Protein AF-X0UT60-F1 (afdb_monomer_lite)

pLDDT: mean 90.84, std 10.73, range [50.25, 97.62]

Radius of gyration: 19.66 Å; chains: 1; bounding box: 41×26×50 Å

Sequence (59 aa):
MNSFLAELKGRQGELYHLQTRTLPVTFRSGKLESIKSKELEGVALRVIDDGRVGFATTT

Organism: NCBI:txid412755

Structure (mmCIF, N/CA/C/O backbone):
data_AF-X0UT60-F1
#
_entry.id   AF-X0UT60-F1
#
loop_
_atom_site.group_PDB
_atom_site.id
_atom_site.type_symbol
_atom_site.label_atom_id
_atom_site.label_alt_id
_atom_site.label_comp_id
_atom_site.label_asym_id
_atom_site.label_entity_id
_atom_site.label_seq_id
_atom_site.pdbx_PDB_ins_code
_atom_site.Cartn_x
_atom_site.Cartn_y
_atom_site.Cartn_z
_atom_site.occupancy
_atom_site.B_iso_or_equiv
_atom_site.auth_seq_id
_atom_site.auth_comp_id
_atom_site.auth_asym_id
_atom_site.auth_atom_id
_atom_site.pdbx_PDB_model_num
ATOM 1 N N . MET A 1 1 ? 18.082 13.900 -12.332 1.00 50.25 1 MET A N 1
ATOM 2 C CA . MET A 1 1 ? 17.113 12.851 -12.716 1.00 50.25 1 MET A CA 1
ATOM 3 C C . MET A 1 1 ? 17.685 11.524 -12.236 1.00 50.25 1 MET A C 1
ATOM 5 O O . MET A 1 1 ? 18.786 11.205 -12.661 1.00 50.25 1 MET A O 1
ATOM 9 N N . ASN A 1 2 ? 17.036 10.829 -11.293 1.00 55.69 2 ASN A N 1
ATOM 10 C CA . ASN A 1 2 ? 17.531 9.547 -10.762 1.00 55.69 2 ASN A CA 1
ATOM 11 C C . ASN A 1 2 ? 17.704 8.532 -11.903 1.00 55.69 2 ASN A C 1
ATOM 13 O O . ASN A 1 2 ? 16.784 8.365 -12.703 1.00 55.69 2 ASN A O 1
ATOM 17 N N . SER A 1 3 ? 18.859 7.865 -11.970 1.00 65.12 3 SER A N 1
ATOM 18 C CA . SER A 1 3 ? 19.221 6.890 -13.015 1.00 65.12 3 SER A CA 1
ATOM 19 C C . SER A 1 3 ? 18.161 5.799 -13.202 1.00 65.12 3 SER A C 1
ATOM 21 O O . SER A 1 3 ? 17.790 5.493 -14.329 1.00 65.12 3 SER A O 1
ATOM 23 N N . PHE A 1 4 ? 17.571 5.325 -12.105 1.00 66.56 4 PHE A N 1
ATOM 24 C CA . PHE A 1 4 ? 16.486 4.342 -12.115 1.00 66.56 4 PHE A CA 1
ATOM 25 C C . PHE A 1 4 ? 15.232 4.806 -12.880 1.00 66.56 4 PHE A C 1
ATOM 27 O O . PHE A 1 4 ? 14.641 4.049 -13.641 1.00 66.56 4 PHE A O 1
ATOM 34 N N . LEU A 1 5 ? 14.827 6.075 -12.748 1.00 64.12 5 LEU A N 1
ATOM 35 C CA . LEU A 1 5 ? 13.657 6.594 -13.473 1.00 64.12 5 LEU A CA 1
ATOM 36 C C . LEU A 1 5 ? 13.938 6.771 -14.971 1.00 64.12 5 LEU A C 1
ATOM 38 O O . LEU A 1 5 ? 13.020 6.692 -15.784 1.00 64.12 5 LEU A O 1
ATOM 42 N N . ALA A 1 6 ? 15.201 7.003 -15.340 1.00 73.31 6 ALA A N 1
ATOM 43 C CA . ALA A 1 6 ? 15.616 7.037 -16.737 1.00 73.31 6 ALA A CA 1
ATOM 44 C C . ALA A 1 6 ? 15.606 5.633 -17.361 1.00 73.31 6 ALA A C 1
ATOM 46 O O . ALA A 1 6 ? 15.218 5.495 -18.519 1.00 73.31 6 ALA A O 1
ATOM 47 N N . GLU A 1 7 ? 15.955 4.599 -16.590 1.00 76.88 7 GLU A N 1
ATOM 48 C CA . GLU A 1 7 ? 15.814 3.203 -17.010 1.00 76.88 7 GLU A CA 1
ATOM 49 C C . GLU A 1 7 ? 14.349 2.835 -17.229 1.00 76.88 7 GLU A C 1
ATOM 51 O O . GLU A 1 7 ? 14.043 2.120 -18.168 1.00 76.88 7 GLU A O 1
ATOM 56 N N . LEU A 1 8 ? 13.406 3.369 -16.456 1.00 77.00 8 LEU A N 1
ATOM 57 C CA . LEU A 1 8 ? 11.979 3.065 -16.626 1.00 77.00 8 LEU A CA 1
ATOM 58 C C . LEU A 1 8 ? 11.303 3.766 -17.821 1.00 77.00 8 LEU A C 1
ATOM 60 O O . LEU A 1 8 ? 10.111 3.573 -18.065 1.00 77.00 8 LEU A O 1
ATOM 64 N N . LYS A 1 9 ? 12.038 4.570 -18.594 1.00 81.75 9 LYS A N 1
ATOM 65 C CA . LYS A 1 9 ? 11.486 5.362 -19.698 1.00 81.75 9 LYS A CA 1
ATOM 66 C C . LYS A 1 9 ? 10.920 4.462 -20.806 1.00 81.75 9 LYS A C 1
ATOM 68 O O . LYS A 1 9 ? 11.621 3.617 -21.348 1.00 81.75 9 LYS A O 1
ATOM 73 N N . GLY A 1 10 ? 9.651 4.679 -21.157 1.00 83.56 10 GLY A N 1
ATOM 74 C CA . GLY A 1 10 ? 8.936 3.892 -22.172 1.00 83.56 10 GLY A CA 1
ATOM 75 C C . GLY A 1 10 ? 8.224 2.645 -21.636 1.00 83.56 10 GLY A C 1
ATOM 76 O O . GLY A 1 10 ? 7.517 1.994 -22.399 1.00 83.56 10 GLY A O 1
ATOM 77 N N . ARG A 1 11 ? 8.358 2.337 -20.340 1.00 90.62 11 ARG A N 1
ATOM 78 C CA . ARG A 1 11 ? 7.636 1.243 -19.675 1.00 90.62 11 ARG A CA 1
ATOM 79 C C . ARG A 1 11 ? 6.321 1.740 -19.083 1.00 90.62 11 ARG A C 1
ATOM 81 O O . ARG A 1 11 ? 6.193 2.915 -18.737 1.00 90.62 11 ARG A O 1
ATOM 88 N N . GLN A 1 12 ? 5.351 0.840 -18.940 1.00 91.31 12 GLN A N 1
ATOM 89 C CA . GLN A 1 12 ? 4.123 1.144 -18.209 1.00 91.31 12 GLN A CA 1
ATOM 90 C C . GLN A 1 12 ? 4.387 1.012 -16.709 1.00 91.31 12 GLN A C 1
ATOM 92 O O . GLN A 1 12 ? 5.067 0.087 -16.267 1.00 91.31 12 GLN A O 1
ATOM 97 N N . GLY A 1 13 ? 3.861 1.945 -15.925 1.00 91.12 13 GLY A N 1
ATOM 98 C CA . GLY A 1 13 ? 4.032 1.957 -14.480 1.00 91.12 13 GLY A CA 1
ATOM 99 C C . GLY A 1 13 ? 2.748 2.371 -13.784 1.00 91.12 13 GLY A C 1
ATOM 100 O O . GLY A 1 13 ? 2.028 3.242 -14.267 1.00 91.12 13 GLY A O 1
ATOM 101 N N . GLU A 1 14 ? 2.480 1.757 -12.641 1.00 93.19 14 GLU A N 1
ATOM 102 C CA . GLU A 1 14 ? 1.331 2.060 -11.795 1.00 93.19 14 GLU A CA 1
ATOM 103 C C . GLU A 1 14 ? 1.787 2.213 -10.349 1.00 93.19 14 GLU A C 1
ATOM 105 O O . GLU A 1 14 ? 2.531 1.379 -9.824 1.00 93.19 14 GLU A O 1
ATOM 110 N N . LEU A 1 15 ? 1.306 3.272 -9.705 1.00 93.94 15 LEU A N 1
ATOM 111 C CA . LEU A 1 15 ? 1.522 3.530 -8.291 1.00 93.94 15 LEU A CA 1
ATOM 112 C C . LEU A 1 15 ? 0.202 3.329 -7.551 1.00 93.94 15 LEU A C 1
ATOM 114 O O . LEU A 1 15 ? -0.798 3.970 -7.870 1.00 93.94 15 LEU A O 1
ATOM 118 N N . TYR A 1 16 ? 0.220 2.458 -6.553 1.00 95.56 16 TYR A N 1
ATOM 119 C CA . TYR A 1 16 ? -0.898 2.206 -5.660 1.00 95.56 16 TYR A CA 1
ATOM 120 C C . TYR A 1 16 ? -0.583 2.828 -4.306 1.00 95.56 16 TYR A C 1
ATOM 122 O O . TYR A 1 16 ? 0.473 2.562 -3.735 1.00 95.56 16 TYR A O 1
ATOM 130 N N . HIS A 1 17 ? -1.508 3.626 -3.785 1.00 97.00 17 HIS A N 1
ATOM 131 C CA . HIS A 1 17 ? -1.491 4.094 -2.402 1.00 97.00 17 HIS A CA 1
ATOM 132 C C . HIS A 1 17 ? -2.662 3.452 -1.668 1.00 97.00 17 HIS A C 1
ATOM 134 O O . HIS A 1 17 ? -3.789 3.442 -2.166 1.00 97.00 17 HIS A O 1
ATOM 140 N N . LEU A 1 18 ? -2.375 2.871 -0.508 1.00 96.94 18 LEU A N 1
ATOM 141 C CA . LEU A 1 18 ? -3.364 2.287 0.379 1.00 96.94 18 LEU A CA 1
ATOM 142 C C . LEU A 1 18 ? -3.315 3.038 1.698 1.00 96.94 18 LEU A C 1
ATOM 144 O O . LEU A 1 18 ? -2.277 3.074 2.348 1.00 96.94 18 LEU A O 1
ATOM 148 N N . GLN A 1 19 ? -4.461 3.553 2.128 1.00 97.62 19 GLN A N 1
ATOM 149 C CA . GLN A 1 19 ? -4.633 4.099 3.464 1.00 97.62 19 GLN A CA 1
ATOM 150 C C . GLN A 1 19 ? -5.901 3.509 4.068 1.00 97.62 19 GLN A C 1
ATOM 152 O O . GLN A 1 19 ? -6.988 3.626 3.505 1.00 97.62 19 GLN A O 1
ATOM 157 N N . THR A 1 20 ? -5.763 2.826 5.201 1.00 97.19 20 THR A N 1
ATOM 158 C CA . THR A 1 20 ? -6.877 2.152 5.869 1.00 97.19 20 THR A CA 1
ATOM 159 C C . THR A 1 20 ? -6.864 2.446 7.358 1.00 97.19 20 THR A C 1
ATOM 161 O O . THR A 1 20 ? -5.827 2.376 8.014 1.00 97.19 20 THR A O 1
ATOM 164 N N . ARG A 1 21 ? -8.051 2.695 7.912 1.00 97.00 21 ARG A N 1
ATOM 165 C CA . ARG A 1 21 ? -8.282 2.789 9.352 1.00 97.00 21 ARG A CA 1
ATOM 166 C C . ARG A 1 21 ? -9.364 1.800 9.752 1.00 97.00 21 ARG A C 1
ATOM 168 O O . ARG A 1 21 ? -10.455 1.814 9.192 1.00 97.00 21 ARG A O 1
ATOM 175 N N . THR A 1 22 ? -9.063 0.944 10.721 1.00 96.88 22 THR A N 1
ATOM 176 C CA . THR A 1 22 ? -9.984 -0.084 11.218 1.00 96.88 22 THR A CA 1
ATOM 177 C C . THR A 1 22 ? -10.116 0.014 12.732 1.00 96.88 22 THR A C 1
ATOM 179 O O . THR A 1 22 ? -9.116 0.063 13.449 1.00 96.88 22 THR A O 1
ATOM 182 N N . LEU A 1 23 ? -11.357 -0.025 13.218 1.00 96.69 23 LEU A N 1
ATOM 183 C CA . LEU A 1 23 ? -11.693 -0.099 14.639 1.00 96.69 23 LEU A CA 1
ATOM 184 C C . LEU A 1 23 ? -12.328 -1.463 14.947 1.00 96.69 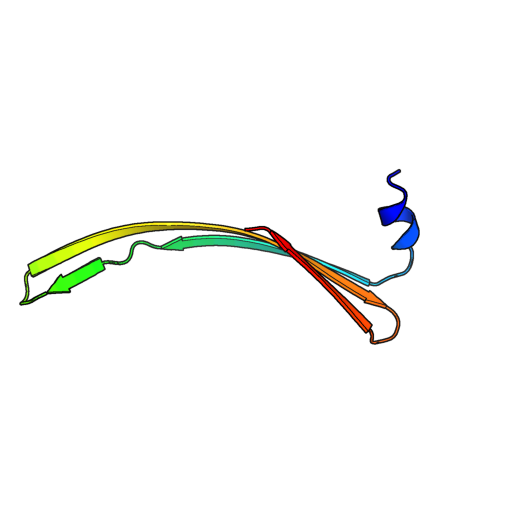23 LEU A C 1
ATOM 186 O O . LEU A 1 23 ? -13.553 -1.562 15.017 1.00 96.69 23 LEU A O 1
ATOM 190 N N . PRO A 1 24 ? -11.540 -2.549 15.067 1.00 95.00 24 PRO A N 1
ATOM 191 C CA . PRO A 1 24 ? -12.095 -3.840 15.447 1.00 95.00 24 PRO A CA 1
ATOM 192 C C . PRO A 1 24 ? -12.636 -3.790 16.880 1.00 95.00 24 PRO A C 1
ATOM 194 O O . PRO A 1 24 ? -11.956 -3.328 17.802 1.00 95.00 24 PRO A O 1
ATOM 197 N N . VAL A 1 25 ? -13.845 -4.322 17.047 1.00 97.06 25 VAL A N 1
ATOM 198 C CA . VAL A 1 25 ? -14.531 -4.456 18.333 1.00 97.06 25 VAL A CA 1
ATOM 199 C C . VAL A 1 25 ? -14.778 -5.937 18.592 1.00 97.06 25 VAL A C 1
ATOM 201 O O . VAL A 1 25 ? -15.423 -6.612 17.791 1.00 97.06 25 VAL A O 1
ATOM 204 N N . THR A 1 26 ? -14.268 -6.443 19.711 1.00 96.94 26 THR A N 1
ATOM 205 C CA . THR A 1 26 ? -14.425 -7.839 20.128 1.00 96.94 26 THR A CA 1
ATOM 206 C C . THR A 1 26 ? -15.280 -7.910 21.384 1.00 96.94 26 THR A C 1
ATOM 208 O O . THR A 1 26 ? -15.005 -7.224 22.371 1.00 96.94 26 THR A O 1
ATOM 211 N N . PHE A 1 27 ? -16.289 -8.780 21.363 1.00 97.44 27 PHE A N 1
ATOM 212 C CA . PHE A 1 27 ? -17.105 -9.124 22.524 1.00 97.44 27 PHE A CA 1
ATOM 213 C C . PHE A 1 27 ? -16.832 -10.569 22.948 1.00 97.44 27 PHE A C 1
ATOM 215 O O . PHE A 1 27 ? -16.704 -11.453 22.100 1.00 97.44 27 PHE A O 1
ATOM 222 N N . ARG A 1 28 ? -16.815 -10.824 24.258 1.00 96.19 28 ARG A N 1
ATOM 223 C CA . ARG A 1 28 ? -16.756 -12.168 24.844 1.00 96.19 28 ARG A CA 1
ATOM 224 C C . ARG A 1 28 ? -17.791 -12.286 25.953 1.00 96.19 28 ARG A C 1
ATOM 226 O O . ARG A 1 28 ? -1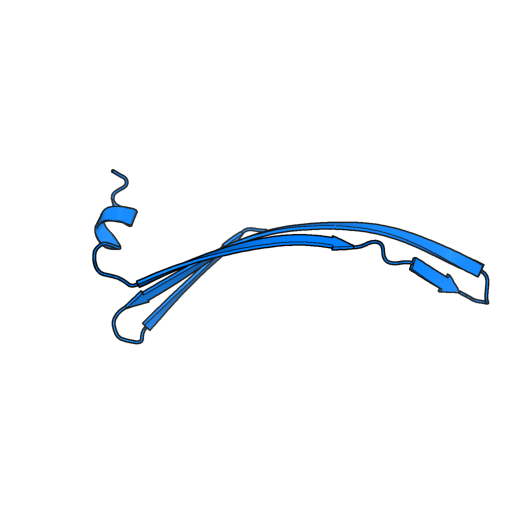7.874 -11.427 26.827 1.00 96.19 28 ARG A O 1
ATOM 233 N N . SER A 1 29 ? -18.594 -13.349 25.910 1.00 96.31 29 SER A N 1
ATOM 234 C CA . SER A 1 29 ? -19.652 -13.617 26.898 1.00 96.31 29 SER A CA 1
ATOM 235 C C . SER A 1 29 ? -20.607 -12.430 27.103 1.00 96.31 29 SER A C 1
ATOM 237 O O . SER A 1 29 ? -20.953 -12.083 28.230 1.00 96.31 29 SER A O 1
ATOM 239 N N . GLY A 1 30 ? -20.983 -11.763 26.006 1.00 94.25 30 GLY A N 1
ATOM 240 C CA . GLY A 1 30 ? -21.890 -10.609 26.021 1.00 94.25 30 GLY A CA 1
ATOM 241 C C . GLY A 1 30 ? -21.284 -9.311 26.567 1.00 94.25 30 GLY A C 1
ATOM 242 O O . GLY A 1 30 ? -21.994 -8.317 26.680 1.00 94.25 30 GLY A O 1
ATOM 243 N N . LYS A 1 31 ? -19.986 -9.293 26.896 1.00 94.50 31 LYS A N 1
ATOM 244 C CA . LYS A 1 31 ? -19.270 -8.103 27.371 1.00 94.50 31 LYS A CA 1
ATOM 245 C C . LYS A 1 31 ? -18.240 -7.649 26.350 1.00 94.50 31 LYS A C 1
ATOM 247 O O . LYS A 1 31 ? -17.651 -8.469 25.646 1.00 94.50 31 LYS A O 1
ATOM 252 N N . LEU A 1 32 ? -18.027 -6.338 26.282 1.00 96.25 32 LEU A N 1
ATOM 253 C CA . LEU A 1 32 ? -16.948 -5.762 25.490 1.00 96.25 32 LEU A CA 1
ATOM 254 C C . LEU A 1 32 ? -15.608 -6.258 26.046 1.00 96.25 32 LEU A C 1
ATOM 256 O O . LEU A 1 32 ? -15.300 -6.028 27.212 1.00 96.25 32 LEU A O 1
ATOM 260 N N . GLU A 1 33 ? -14.836 -6.948 25.215 1.00 96.62 33 GLU A N 1
ATOM 261 C CA . GLU A 1 33 ? -13.522 -7.483 25.576 1.00 96.62 33 GLU A CA 1
ATOM 262 C C . GLU A 1 33 ? -12.403 -6.558 25.088 1.00 96.62 33 GLU A C 1
ATOM 264 O O . GLU A 1 33 ? -11.447 -6.299 25.814 1.00 96.62 33 GLU A O 1
ATOM 269 N N . SER A 1 34 ? -12.502 -6.057 23.852 1.00 94.38 34 SER A N 1
ATOM 270 C CA . SER A 1 34 ? -11.448 -5.238 23.255 1.00 94.38 34 SER A CA 1
ATOM 271 C C . SER A 1 34 ? -11.991 -4.279 22.203 1.00 94.38 34 SER A C 1
ATOM 273 O O . SER A 1 34 ? -12.827 -4.648 21.382 1.00 94.38 34 SER A O 1
ATOM 275 N N . ILE A 1 35 ? -11.450 -3.061 22.199 1.00 95.88 35 ILE A N 1
ATOM 276 C CA . ILE A 1 35 ? -11.482 -2.136 21.066 1.00 95.88 35 ILE A CA 1
ATOM 277 C C . ILE A 1 35 ? -10.026 -1.840 20.732 1.00 95.88 35 ILE A C 1
ATOM 279 O O . ILE A 1 35 ? -9.243 -1.512 21.626 1.00 95.88 35 ILE A O 1
ATOM 283 N N . LYS A 1 36 ? -9.647 -1.969 19.462 1.00 95.56 36 LYS A N 1
ATOM 284 C CA . LYS A 1 36 ? -8.313 -1.566 18.994 1.00 95.56 36 LYS A CA 1
ATOM 285 C C . LYS A 1 36 ? -8.451 -0.510 17.910 1.00 95.56 36 LYS A C 1
ATOM 287 O O . LYS A 1 36 ? -9.477 -0.441 17.243 1.00 95.56 36 LYS A O 1
ATOM 292 N N . SER A 1 37 ? -7.400 0.278 17.721 1.00 95.88 37 SER A N 1
ATOM 293 C CA . SER A 1 37 ? -7.218 1.078 16.513 1.00 95.88 37 SER A CA 1
ATOM 294 C C . SER A 1 37 ? -6.115 0.436 15.691 1.00 95.88 37 SER A C 1
ATOM 296 O O . SER A 1 37 ? -5.051 0.123 16.225 1.00 95.88 37 SER A O 1
ATOM 298 N N . LYS A 1 38 ? -6.389 0.184 14.414 1.00 96.12 38 LYS A N 1
ATOM 299 C CA . LYS A 1 38 ? -5.394 -0.271 13.447 1.00 96.12 38 LYS A CA 1
ATOM 300 C C . LYS A 1 38 ? -5.378 0.701 12.283 1.00 96.12 38 LYS A C 1
ATOM 302 O O . LYS A 1 38 ? -6.407 0.908 11.642 1.00 96.12 38 LYS A O 1
ATOM 3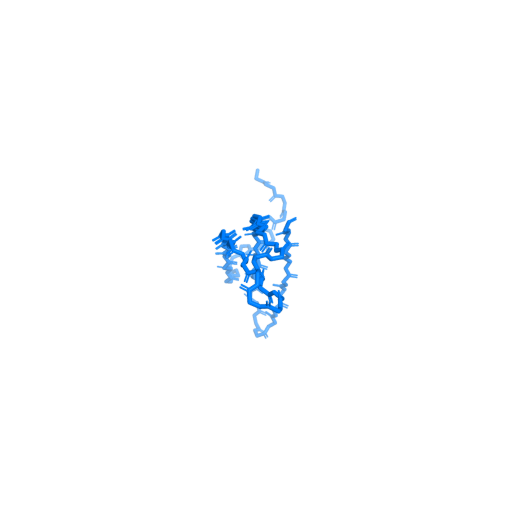07 N N . GLU A 1 39 ? -4.210 1.255 12.021 1.00 96.38 39 GLU A N 1
ATOM 308 C CA . GLU A 1 39 ? -3.945 2.107 10.870 1.00 96.38 39 GLU A CA 1
ATOM 309 C C . GLU A 1 39 ? -2.913 1.401 9.997 1.00 96.38 39 GLU A C 1
ATOM 311 O O . GLU A 1 39 ? -1.989 0.765 10.507 1.00 96.38 39 GLU A O 1
ATOM 316 N N . LEU A 1 40 ? -3.145 1.438 8.691 1.00 96.44 40 LEU A N 1
ATOM 317 C CA . LEU A 1 40 ? -2.281 0.860 7.677 1.00 96.44 40 LEU A CA 1
ATOM 318 C C . LEU A 1 40 ? -2.105 1.910 6.592 1.00 96.44 40 LEU A C 1
ATOM 320 O O . LEU A 1 40 ? -3.097 2.393 6.040 1.00 96.44 40 LEU A O 1
ATOM 324 N N . GLU A 1 41 ? -0.862 2.225 6.274 1.00 97.44 41 GLU A N 1
ATOM 325 C CA . GLU A 1 41 ? -0.521 3.041 5.125 1.00 97.44 41 GLU A CA 1
ATOM 326 C C . GLU A 1 41 ? 0.539 2.307 4.323 1.00 97.44 41 GLU A C 1
ATOM 328 O O . GLU A 1 41 ? 1.448 1.715 4.887 1.00 97.44 41 GLU A O 1
ATOM 333 N N . GLY A 1 42 ? 0.400 2.288 3.008 1.00 97.31 42 GLY A N 1
ATOM 334 C CA . GLY A 1 42 ? 1.343 1.588 2.164 1.00 97.31 42 GLY A CA 1
ATOM 335 C C . GLY A 1 42 ? 1.353 2.133 0.757 1.00 97.31 42 GLY A C 1
ATOM 336 O O . GLY A 1 42 ? 0.379 2.708 0.267 1.00 97.31 42 GLY A O 1
ATOM 337 N N . VAL A 1 43 ? 2.483 1.927 0.102 1.00 97.25 43 VAL A N 1
ATOM 338 C CA . VAL A 1 43 ? 2.684 2.281 -1.296 1.00 97.25 43 VAL A CA 1
ATOM 339 C C . VAL A 1 43 ? 3.226 1.062 -2.016 1.00 97.25 43 VAL A C 1
ATOM 341 O O . VAL A 1 43 ? 4.181 0.441 -1.550 1.00 97.25 43 VAL A O 1
ATOM 344 N N . ALA A 1 44 ? 2.651 0.752 -3.173 1.00 96.56 44 ALA A N 1
ATOM 345 C CA . ALA A 1 44 ? 3.161 -0.272 -4.069 1.00 96.56 44 ALA A CA 1
ATOM 346 C C . ALA A 1 44 ? 3.396 0.295 -5.469 1.00 96.56 44 ALA A C 1
ATOM 348 O O . ALA A 1 44 ? 2.598 1.076 -5.983 1.00 96.56 44 ALA A O 1
ATOM 349 N N . LEU A 1 45 ? 4.493 -0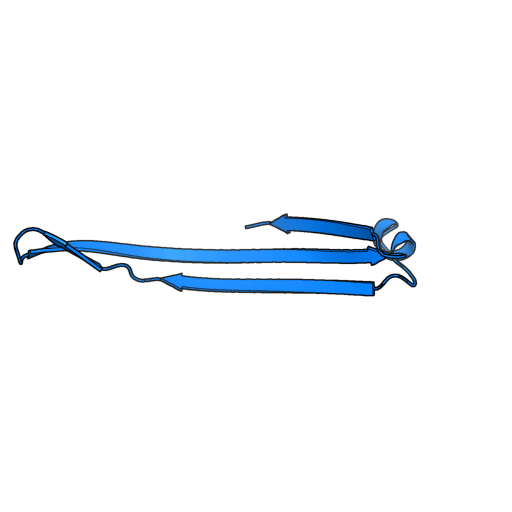.123 -6.092 1.00 94.19 45 LEU A N 1
ATOM 350 C CA . LEU A 1 45 ? 4.852 0.211 -7.463 1.00 94.19 45 LEU A CA 1
ATOM 351 C C . LEU A 1 45 ? 4.830 -1.064 -8.301 1.00 94.19 45 LEU A C 1
ATOM 353 O O . LEU A 1 45 ? 5.489 -2.051 -7.962 1.00 94.19 45 LEU A O 1
ATOM 357 N N . ARG A 1 46 ? 4.115 -1.014 -9.425 1.00 94.81 46 ARG A N 1
ATOM 358 C CA . ARG A 1 46 ? 4.142 -2.042 -10.465 1.00 94.81 46 ARG A CA 1
ATOM 359 C C . ARG A 1 46 ? 4.737 -1.451 -11.738 1.00 94.81 46 ARG A C 1
ATOM 361 O O . ARG A 1 46 ? 4.299 -0.396 -12.183 1.00 94.81 46 ARG A O 1
ATOM 368 N N . VAL A 1 47 ? 5.717 -2.130 -12.326 1.00 94.31 47 VAL A N 1
ATOM 369 C CA . VAL A 1 47 ? 6.295 -1.804 -13.639 1.00 94.31 47 VAL A CA 1
ATOM 370 C C . VAL A 1 47 ? 5.996 -2.956 -14.586 1.00 94.31 47 VAL A C 1
ATOM 372 O O . VAL A 1 47 ? 6.244 -4.109 -14.239 1.00 94.31 47 VAL A O 1
ATOM 375 N N . ILE A 1 48 ? 5.477 -2.646 -15.770 1.00 93.06 48 ILE A N 1
ATOM 376 C CA . ILE A 1 48 ? 5.107 -3.612 -16.802 1.00 93.06 48 ILE A CA 1
ATOM 377 C C . ILE A 1 48 ? 5.953 -3.335 -18.046 1.00 93.06 48 ILE A C 1
ATOM 379 O O . ILE A 1 48 ? 5.943 -2.226 -18.588 1.00 93.06 48 ILE A O 1
ATOM 383 N N . ASP A 1 49 ? 6.685 -4.355 -18.488 1.00 92.88 49 ASP A N 1
ATOM 384 C CA . ASP A 1 49 ? 7.584 -4.294 -19.640 1.00 92.88 49 ASP A CA 1
ATOM 385 C C . ASP A 1 49 ? 7.517 -5.607 -20.423 1.00 92.88 49 ASP A C 1
ATOM 387 O O . ASP A 1 49 ? 7.908 -6.655 -19.909 1.00 92.88 49 ASP A O 1
ATOM 391 N N . ASP A 1 50 ? 6.992 -5.559 -21.650 1.00 92.19 50 ASP A N 1
ATOM 392 C CA . ASP A 1 50 ? 6.928 -6.716 -22.557 1.00 92.19 50 ASP A CA 1
ATOM 393 C C . ASP A 1 50 ? 6.333 -7.983 -21.896 1.00 92.19 50 ASP A C 1
ATOM 395 O O . ASP A 1 50 ? 6.932 -9.057 -21.857 1.00 92.19 50 ASP A O 1
ATOM 399 N N . GLY A 1 51 ? 5.172 -7.828 -21.248 1.00 92.00 51 GLY A N 1
ATOM 400 C CA . GLY A 1 51 ? 4.484 -8.912 -20.533 1.00 92.00 51 GLY A CA 1
ATOM 401 C C . GLY A 1 51 ? 5.128 -9.342 -19.206 1.00 92.00 51 GLY A C 1
ATOM 402 O O . GLY A 1 51 ? 4.564 -10.184 -18.507 1.00 92.00 51 GLY A O 1
ATOM 403 N N . ARG A 1 52 ? 6.272 -8.764 -18.817 1.00 94.06 52 ARG A N 1
ATOM 404 C CA . ARG A 1 52 ? 6.917 -8.983 -17.513 1.00 94.06 52 ARG A CA 1
ATOM 405 C C . ARG A 1 52 ? 6.466 -7.934 -16.505 1.00 94.06 52 ARG A C 1
ATOM 407 O O . ARG A 1 52 ? 6.218 -6.785 -16.865 1.00 94.06 52 ARG A O 1
ATOM 414 N N . VAL A 1 53 ? 6.402 -8.326 -15.232 1.00 94.44 53 VAL A N 1
ATOM 415 C CA . VAL A 1 53 ? 5.969 -7.457 -14.131 1.00 94.44 53 VAL A CA 1
ATOM 416 C C . VAL A 1 53 ? 7.035 -7.406 -13.041 1.00 94.44 53 VAL A C 1
ATOM 418 O O . VAL A 1 53 ? 7.378 -8.432 -12.457 1.00 94.44 53 VAL A O 1
ATOM 421 N N . GLY A 1 54 ? 7.527 -6.203 -12.748 1.00 93.81 54 GLY A N 1
ATOM 422 C CA . GLY A 1 54 ? 8.279 -5.890 -11.534 1.00 93.81 54 GLY A CA 1
ATOM 423 C C . GLY A 1 54 ? 7.350 -5.289 -10.482 1.00 93.81 54 GLY A C 1
ATOM 424 O O . GLY A 1 54 ? 6.520 -4.439 -10.806 1.00 93.81 54 GLY A O 1
ATOM 425 N N . PHE A 1 55 ? 7.474 -5.726 -9.230 1.00 94.94 55 PHE A N 1
ATOM 426 C CA . PHE A 1 55 ? 6.622 -5.275 -8.131 1.00 94.94 55 PHE A CA 1
ATOM 427 C C . PHE A 1 55 ? 7.449 -5.013 -6.871 1.00 94.94 55 PHE A C 1
ATOM 429 O O . PHE A 1 55 ? 8.268 -5.845 -6.483 1.00 94.94 55 PHE A O 1
ATOM 436 N N . ALA A 1 56 ? 7.216 -3.870 -6.229 1.00 95.31 56 ALA A N 1
ATOM 437 C CA . ALA A 1 56 ? 7.808 -3.508 -4.945 1.00 95.31 56 ALA A CA 1
ATOM 438 C C . ALA A 1 56 ? 6.774 -2.785 -4.077 1.00 95.31 56 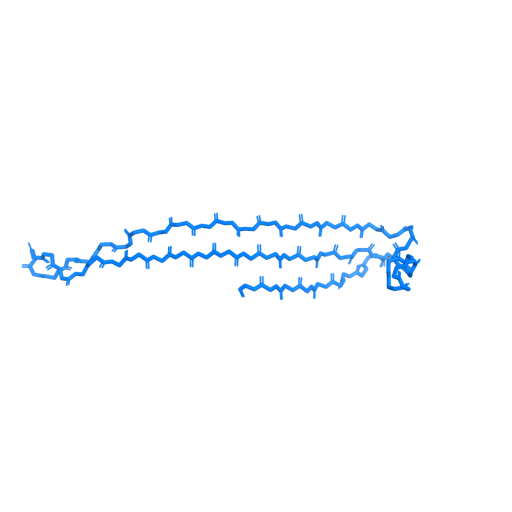ALA A C 1
ATOM 440 O O . ALA A 1 56 ? 5.919 -2.069 -4.594 1.00 95.31 56 ALA A O 1
ATOM 441 N N . THR A 1 57 ? 6.855 -2.956 -2.758 1.00 96.69 57 THR A N 1
ATOM 442 C CA . THR A 1 57 ? 5.906 -2.360 -1.812 1.00 96.69 57 THR A CA 1
ATOM 443 C C . THR A 1 57 ? 6.591 -1.967 -0.510 1.00 96.69 57 THR A C 1
ATOM 445 O O . THR A 1 57 ? 7.568 -2.593 -0.105 1.00 96.69 57 THR A O 1
ATOM 448 N N . THR A 1 58 ? 6.044 -0.954 0.155 1.00 96.12 58 THR A N 1
ATOM 449 C CA . THR A 1 58 ? 6.378 -0.558 1.526 1.00 96.12 58 THR A CA 1
ATOM 450 C C . THR A 1 58 ? 5.088 -0.336 2.307 1.00 96.12 58 THR A C 1
ATOM 452 O O . THR A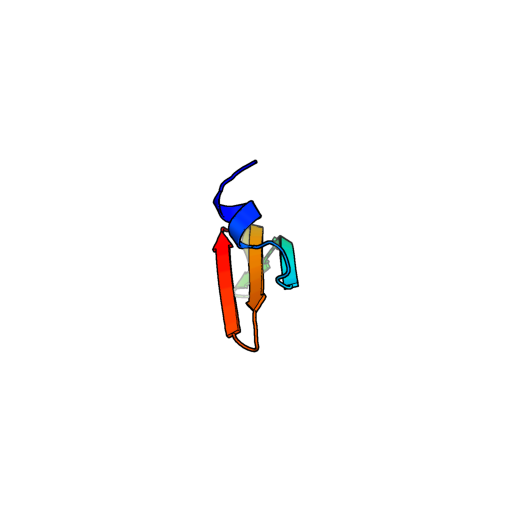 1 58 ? 4.078 0.058 1.725 1.00 96.12 58 THR A O 1
ATOM 455 N N . THR A 1 59 ? 5.108 -0.651 3.600 1.00 91.94 59 THR A N 1
ATOM 456 C CA . THR A 1 59 ? 3.975 -0.526 4.535 1.00 91.94 59 THR A CA 1
ATOM 457 C C . THR A 1 59 ? 4.463 0.044 5.857 1.00 91.94 59 THR A C 1
ATOM 459 O O . THR A 1 59 ? 5.690 -0.064 6.089 1.00 91.94 59 THR A O 1
#

Foldseek 3Di:
DPPVVVVLPPWDKDKDWDWDWDFDWDDDPNHTDDTDIDIDIKMKMWIHDPNDIDIDMDD

Secondary structure (DSSP, 8-state):
--HHHHHTTTSEEEEEEEEEEE--EEEETTEEEEE--EEEEEEEEEEEETTEEEEEEE-

InterPro domains:
  IPR002510 Metalloprotease TldD/E, N-terminal domain [PF01523] (14-59)
  IPR035068 Metalloprotease TldD/PmbA, N-terminal [G3DSA:3.30.2290.10] (4-59)
  IPR036059 Metalloprotease TldD/PmbA superfamily [SSF111283] (7-59)